Protein AF-A0A3N5QQ11-F1 (afdb_monomer_lite)

Sequence (101 aa):
MKNKIFINITLVFFILGTYLAFPQSDYEIVQDFKNRAGRIEQQIKDADSLTAIREVEVSIDKLKSDFISYKGLLDRSLYPDNFDLTLNKLRNNSALRQKDF

Foldseek 3Di:
DVVVVVVVVVVVVVVVVPPPDDDDDLVRLLVVLVVLLVVLVVQLVPDPDLVSLVVSVVSLVVSCVVCVVVQVSQQVVVPVDGDVRSSVVSVVSSVVSSVVD

Radius of gyration: 21.39 Å; chains: 1; bounding box: 65×41×38 Å

pLDDT: mean 89.13, std 14.66, range [53.69, 98.69]

Secondary structure (DSSP, 8-state):
-HHHHHHHHHHHHHHHTTTT--PPPHHHHHHHHHHHHHHHHHHHHH--SHHHHHHHHHHHHHHHHHHGGGHHHHHHHSTT--HHHHHHHHHHHHHHHHTT-

Structure (mmCIF, N/CA/C/O backbone):
data_AF-A0A3N5QQ11-F1
#
_entry.id   AF-A0A3N5QQ11-F1
#
loop_
_atom_site.group_PDB
_atom_site.id
_atom_site.type_symbol
_atom_site.label_atom_id
_atom_site.label_alt_id
_atom_site.label_comp_id
_atom_site.label_asym_id
_atom_site.label_entity_id
_atom_site.label_seq_id
_atom_site.pdbx_PDB_ins_code
_atom_site.Cartn_x
_atom_site.Cartn_y
_atom_site.Cartn_z
_atom_site.occupancy
_atom_site.B_iso_or_equiv
_atom_site.auth_seq_id
_atom_site.auth_comp_id
_atom_site.auth_asym_id
_atom_site.auth_atom_id
_atom_site.pdbx_PDB_model_num
ATOM 1 N N . MET A 1 1 ? 47.423 27.942 -19.790 1.00 53.69 1 MET A N 1
ATOM 2 C CA . MET A 1 1 ? 47.213 27.159 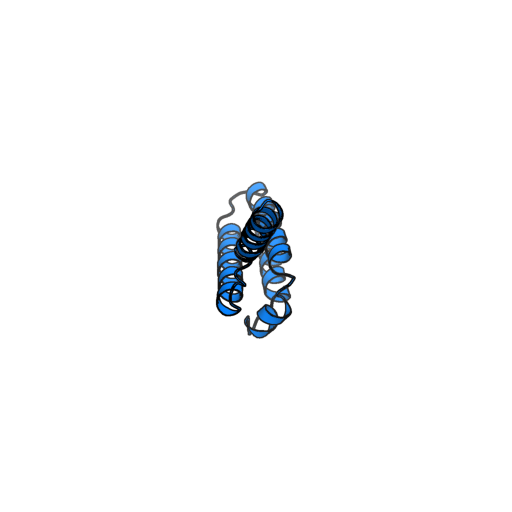-18.543 1.00 53.69 1 MET A CA 1
ATOM 3 C C . MET A 1 1 ? 45.813 27.342 -17.956 1.00 53.69 1 MET A C 1
ATOM 5 O O . MET A 1 1 ? 45.211 26.341 -17.599 1.00 53.69 1 MET A O 1
ATOM 9 N N . LYS A 1 2 ? 45.251 28.564 -17.937 1.00 54.56 2 LYS A N 1
ATOM 10 C CA . LYS A 1 2 ? 43.880 28.844 -17.458 1.00 54.56 2 LYS A CA 1
ATOM 11 C C . LYS A 1 2 ? 42.791 27.996 -18.149 1.00 54.56 2 LYS A C 1
ATOM 13 O O . LYS A 1 2 ? 41.956 27.416 -17.469 1.00 54.56 2 LYS A O 1
ATOM 18 N N . ASN A 1 3 ? 42.877 27.793 -19.466 1.00 57.50 3 ASN A N 1
ATOM 19 C CA . ASN A 1 3 ? 41.883 27.007 -20.222 1.00 57.50 3 ASN A CA 1
ATOM 20 C C . ASN A 1 3 ? 41.910 25.501 -19.886 1.00 57.50 3 ASN A C 1
ATOM 22 O O . ASN A 1 3 ? 40.880 24.841 -19.947 1.00 57.50 3 ASN A O 1
ATOM 26 N N . LYS A 1 4 ? 43.071 24.958 -19.477 1.00 59.31 4 LYS A N 1
ATOM 27 C CA . LYS A 1 4 ? 43.194 23.556 -19.032 1.00 59.31 4 LYS A CA 1
ATOM 28 C C . LYS A 1 4 ? 42.603 23.344 -17.632 1.00 59.31 4 LYS A C 1
ATOM 30 O O . LYS A 1 4 ? 42.138 22.250 -17.335 1.00 59.31 4 LYS A O 1
ATOM 35 N N . ILE A 1 5 ? 42.599 24.383 -16.792 1.00 62.78 5 ILE A N 1
ATOM 36 C CA . ILE A 1 5 ? 41.954 24.369 -15.469 1.00 62.78 5 ILE A CA 1
ATOM 37 C C . ILE A 1 5 ? 40.430 24.407 -15.632 1.00 62.78 5 ILE A C 1
ATOM 39 O O . ILE A 1 5 ? 39.745 23.594 -15.024 1.00 62.78 5 ILE A O 1
ATOM 43 N N . PHE A 1 6 ? 39.909 25.261 -16.521 1.00 62.19 6 PHE A N 1
ATOM 44 C CA . PHE A 1 6 ? 38.473 25.297 -16.828 1.00 62.19 6 PHE A CA 1
ATOM 45 C C . PHE A 1 6 ? 37.951 23.960 -17.373 1.00 62.19 6 PHE A C 1
ATOM 47 O O . PHE A 1 6 ? 36.937 23.474 -16.887 1.00 62.19 6 PHE A O 1
ATOM 54 N N . ILE A 1 7 ? 38.678 23.316 -18.295 1.00 67.88 7 ILE A N 1
ATOM 55 C CA . ILE A 1 7 ? 38.304 21.992 -18.828 1.00 67.88 7 ILE A CA 1
ATOM 56 C C . ILE A 1 7 ? 38.263 20.920 -17.727 1.00 67.88 7 ILE A C 1
ATOM 58 O O . ILE A 1 7 ? 37.330 20.121 -17.692 1.00 67.88 7 ILE A O 1
ATOM 62 N N . ASN A 1 8 ? 39.231 20.919 -16.804 1.00 65.69 8 ASN A N 1
ATOM 63 C CA . ASN A 1 8 ? 39.237 19.967 -15.690 1.00 65.69 8 ASN A CA 1
ATOM 64 C C . ASN A 1 8 ? 38.081 20.211 -14.709 1.00 65.69 8 ASN A C 1
ATOM 66 O O . ASN A 1 8 ? 37.474 19.255 -14.240 1.00 65.69 8 ASN A O 1
ATOM 70 N N . ILE A 1 9 ? 37.732 21.472 -14.438 1.00 71.50 9 ILE A N 1
ATOM 71 C CA . ILE A 1 9 ? 36.602 21.810 -13.560 1.00 71.50 9 ILE A CA 1
ATOM 72 C C . ILE A 1 9 ? 35.276 21.366 -14.192 1.00 71.50 9 ILE A C 1
ATOM 74 O O . ILE A 1 9 ? 34.466 20.728 -13.524 1.00 71.50 9 ILE A O 1
ATOM 78 N N . THR A 1 10 ? 35.065 21.625 -15.485 1.00 69.19 10 THR A N 1
ATOM 79 C CA . THR A 1 10 ? 33.847 21.197 -16.192 1.00 69.19 10 THR A CA 1
ATOM 80 C C . THR A 1 10 ? 33.697 19.673 -16.218 1.00 69.19 10 THR A C 1
ATOM 82 O O . THR A 1 10 ? 32.589 19.169 -16.045 1.00 69.19 10 THR A O 1
ATOM 85 N N . LEU A 1 11 ? 34.798 18.929 -16.366 1.00 69.31 11 LEU A N 1
ATOM 86 C CA . LEU A 1 11 ? 34.777 17.464 -16.359 1.00 69.31 11 LEU A CA 1
ATOM 87 C C . LEU A 1 11 ? 34.384 16.890 -14.985 1.00 69.31 11 LEU A C 1
ATOM 89 O O . LEU A 1 11 ? 33.607 15.941 -14.918 1.00 69.31 11 LEU A O 1
ATOM 93 N N . VAL A 1 12 ? 34.853 17.498 -13.889 1.00 71.25 12 VAL A N 1
ATOM 94 C CA . VAL A 1 12 ? 34.489 17.094 -12.518 1.00 71.25 12 VAL A CA 1
ATOM 95 C C . VAL A 1 12 ? 32.997 17.317 -12.242 1.00 71.25 12 VAL A C 1
ATOM 97 O O . VAL A 1 12 ? 32.343 16.440 -11.678 1.00 71.25 12 VAL A O 1
ATOM 100 N N . PHE A 1 13 ? 32.427 18.439 -12.695 1.00 68.19 13 PHE A N 1
ATOM 101 C CA . PHE A 1 13 ? 30.986 18.694 -12.560 1.00 68.19 13 PHE A CA 1
ATOM 102 C C . PHE A 1 13 ? 30.124 17.725 -13.383 1.00 68.19 13 PHE A C 1
ATOM 104 O O . PHE A 1 13 ? 29.042 17.351 -12.936 1.00 68.19 13 PHE A O 1
ATOM 111 N N . PHE A 1 14 ? 30.605 17.272 -14.546 1.00 65.88 14 PHE A N 1
ATOM 112 C CA . PHE A 1 14 ? 29.882 16.301 -15.372 1.00 65.88 14 PHE A CA 1
ATOM 113 C C . PHE A 1 14 ? 29.821 14.910 -14.721 1.00 65.88 14 PHE A C 1
ATOM 115 O O . PHE A 1 14 ? 28.789 14.246 -14.771 1.00 65.88 14 PHE A O 1
ATOM 122 N N . ILE A 1 15 ? 30.898 14.485 -14.051 1.00 64.94 15 ILE A N 1
ATOM 123 C CA . ILE A 1 15 ? 30.958 13.184 -13.365 1.00 64.94 15 ILE A CA 1
ATOM 124 C C . ILE A 1 15 ? 30.053 13.179 -12.121 1.00 64.94 15 ILE A C 1
ATOM 126 O O . ILE A 1 15 ? 29.313 12.219 -11.901 1.00 64.94 15 ILE A O 1
ATOM 130 N N . LEU A 1 16 ? 30.031 14.273 -11.351 1.00 63.22 16 LEU A N 1
ATOM 131 C CA . LEU A 1 16 ? 29.201 14.400 -10.144 1.00 63.22 16 LEU A CA 1
ATOM 132 C C . LEU A 1 16 ? 27.687 14.379 -10.429 1.00 63.22 16 LEU A C 1
ATOM 134 O O . LEU A 1 16 ? 26.916 13.961 -9.567 1.00 63.22 16 LEU A O 1
ATOM 138 N N . GLY A 1 17 ? 27.254 14.775 -11.630 1.00 61.97 17 GLY A N 1
ATOM 139 C CA . GLY A 1 17 ? 25.835 14.805 -12.006 1.00 61.97 17 GLY A CA 1
ATOM 140 C C . GLY A 1 17 ? 25.180 13.429 -12.190 1.00 61.97 17 GLY A C 1
ATOM 141 O O . GLY A 1 17 ? 23.956 13.343 -12.224 1.00 61.97 17 GLY A O 1
ATOM 142 N N . THR A 1 18 ? 25.964 12.350 -12.293 1.00 59.16 18 THR A N 1
ATOM 143 C CA . THR A 1 18 ? 25.444 11.005 -12.616 1.00 59.16 18 THR A CA 1
ATOM 144 C C . THR A 1 18 ? 25.101 10.143 -11.396 1.00 59.16 18 THR A C 1
ATOM 146 O O . THR A 1 18 ? 24.434 9.123 -11.539 1.00 59.16 18 THR A O 1
ATOM 149 N N . TYR A 1 19 ? 25.485 10.558 -10.183 1.00 56.47 19 TYR A N 1
ATOM 150 C CA . TYR A 1 19 ? 25.320 9.751 -8.963 1.00 56.47 19 TYR A CA 1
ATOM 151 C C . TYR A 1 19 ? 23.928 9.815 -8.315 1.00 56.47 19 TYR A C 1
ATOM 153 O O . TYR A 1 19 ? 23.697 9.142 -7.313 1.00 56.47 19 TYR A O 1
ATOM 161 N N . LEU A 1 20 ? 22.998 10.620 -8.839 1.00 57.19 20 LEU A N 1
ATOM 162 C CA . LEU A 1 20 ? 21.720 10.891 -8.164 1.00 57.19 20 LEU A CA 1
ATOM 163 C C . LEU A 1 20 ? 20.535 10.058 -8.665 1.00 57.19 20 LEU A C 1
ATOM 165 O O . LEU A 1 20 ? 19.435 10.199 -8.138 1.00 57.19 20 LEU A O 1
ATOM 169 N N . ALA A 1 21 ? 20.731 9.187 -9.653 1.00 56.97 21 ALA A N 1
ATOM 170 C CA . ALA A 1 21 ? 19.650 8.392 -10.221 1.00 56.97 21 ALA A CA 1
ATOM 171 C C . ALA A 1 21 ? 20.101 6.948 -10.440 1.00 56.97 21 ALA A C 1
ATOM 173 O O . ALA A 1 21 ? 20.363 6.530 -11.565 1.00 56.97 21 ALA A O 1
ATOM 174 N N . PHE A 1 22 ? 20.188 6.176 -9.357 1.00 62.44 22 PHE A N 1
ATOM 175 C CA . PHE A 1 22 ? 20.154 4.723 -9.489 1.00 62.44 22 PHE A CA 1
ATOM 176 C C . PHE A 1 22 ? 18.700 4.329 -9.767 1.00 62.44 22 PHE A C 1
ATOM 178 O O . PHE A 1 22 ? 17.851 4.543 -8.899 1.00 62.44 22 PHE A O 1
ATOM 185 N N . PRO A 1 23 ? 18.367 3.817 -10.964 1.00 66.38 23 PRO A N 1
ATOM 186 C CA . PRO A 1 23 ? 17.030 3.302 -11.205 1.00 66.38 23 PRO A CA 1
ATOM 187 C C . PRO A 1 23 ? 16.785 2.123 -10.258 1.00 66.38 23 PRO A C 1
ATOM 189 O O . PRO A 1 23 ? 17.567 1.173 -10.231 1.00 66.38 23 PRO A O 1
ATOM 192 N N . GLN A 1 24 ? 15.714 2.198 -9.469 1.00 77.75 24 GLN A N 1
ATOM 193 C CA . GLN A 1 24 ? 15.242 1.068 -8.672 1.00 77.75 24 GLN A CA 1
ATOM 194 C C . GLN A 1 24 ? 14.802 -0.057 -9.618 1.00 77.75 24 GLN A C 1
ATOM 196 O O . GLN A 1 24 ? 14.199 0.214 -10.660 1.00 77.75 24 GLN A O 1
ATOM 201 N N . SER A 1 25 ? 15.108 -1.310 -9.283 1.00 92.19 25 SER A N 1
ATOM 202 C CA . SER A 1 25 ? 14.701 -2.439 -10.124 1.00 92.19 25 SER A CA 1
ATOM 203 C C . SER A 1 25 ? 13.189 -2.673 -10.065 1.00 92.19 25 SER A C 1
ATOM 205 O O . SER A 1 25 ? 12.547 -2.426 -9.043 1.00 92.19 25 SER A O 1
ATOM 207 N N . ASP A 1 26 ? 12.622 -3.236 -11.136 1.00 94.69 26 ASP A N 1
ATOM 208 C CA . ASP A 1 26 ? 11.205 -3.621 -11.188 1.00 94.69 26 ASP A CA 1
ATOM 209 C C . ASP A 1 26 ? 10.805 -4.509 -9.999 1.00 94.69 26 ASP A C 1
ATOM 211 O O . ASP A 1 26 ? 9.746 -4.323 -9.399 1.00 94.69 26 ASP A O 1
ATOM 215 N N . TYR A 1 27 ? 11.672 -5.453 -9.619 1.00 94.75 27 TYR A N 1
ATOM 216 C CA . TYR A 1 27 ? 11.443 -6.312 -8.460 1.00 94.75 27 TYR A CA 1
ATOM 217 C C . TYR A 1 27 ? 11.336 -5.499 -7.167 1.00 94.75 27 TYR A C 1
ATOM 219 O O . TYR A 1 27 ? 10.382 -5.673 -6.410 1.00 94.75 27 TYR A O 1
ATOM 227 N N . GLU A 1 28 ? 12.282 -4.595 -6.917 1.00 95.81 28 GLU A N 1
ATOM 228 C CA . GLU A 1 28 ? 12.283 -3.756 -5.717 1.00 95.81 28 GLU A CA 1
ATOM 229 C C . GLU A 1 28 ? 11.074 -2.817 -5.673 1.00 95.81 28 GLU A C 1
ATOM 231 O O . GLU A 1 28 ? 10.486 -2.659 -4.607 1.00 95.81 28 GLU A O 1
ATOM 236 N N . ILE A 1 29 ? 10.657 -2.254 -6.813 1.00 96.75 29 ILE A N 1
ATOM 237 C CA . ILE A 1 29 ? 9.446 -1.424 -6.915 1.00 96.75 29 ILE A CA 1
ATOM 238 C C . ILE A 1 29 ? 8.213 -2.239 -6.506 1.00 96.75 29 ILE A C 1
ATOM 240 O O . ILE A 1 29 ? 7.407 -1.796 -5.686 1.00 96.75 29 ILE A O 1
ATOM 244 N N . VAL A 1 30 ? 8.072 -3.455 -7.044 1.00 97.38 30 VAL A N 1
ATOM 245 C CA . VAL A 1 30 ? 6.944 -4.341 -6.723 1.00 97.38 30 VAL A CA 1
ATOM 246 C C . VAL A 1 30 ? 6.951 -4.727 -5.243 1.00 97.38 30 VAL A C 1
ATOM 248 O O . VAL A 1 30 ? 5.897 -4.716 -4.604 1.00 97.38 30 VAL A O 1
ATOM 251 N N . GLN A 1 31 ? 8.115 -5.067 -4.684 1.00 97.50 31 GLN A N 1
ATOM 252 C CA . GLN A 1 31 ? 8.222 -5.432 -3.271 1.00 97.50 31 GLN A CA 1
ATOM 253 C C . GLN A 1 31 ? 7.936 -4.247 -2.350 1.00 97.50 31 GLN A C 1
ATOM 255 O O . GLN A 1 31 ? 7.209 -4.415 -1.372 1.00 97.50 31 GLN A O 1
ATOM 260 N N . ASP A 1 32 ? 8.446 -3.051 -2.651 1.00 97.81 32 ASP A N 1
ATOM 261 C CA . ASP A 1 32 ? 8.171 -1.874 -1.825 1.00 97.81 32 ASP A CA 1
ATOM 262 C C . ASP A 1 32 ? 6.677 -1.532 -1.828 1.00 97.81 32 ASP A C 1
ATOM 264 O O . ASP A 1 32 ? 6.087 -1.334 -0.764 1.00 97.81 32 ASP A O 1
ATOM 268 N N . PHE A 1 33 ? 6.024 -1.586 -2.995 1.00 98.44 33 PHE A N 1
ATOM 269 C CA . PHE A 1 33 ? 4.577 -1.401 -3.081 1.00 98.44 33 PHE A CA 1
ATOM 270 C C . PHE A 1 33 ? 3.820 -2.411 -2.206 1.00 98.44 33 PHE A C 1
ATOM 272 O O . PHE A 1 33 ? 2.999 -2.011 -1.378 1.00 98.44 33 PHE A O 1
ATOM 279 N N . LYS A 1 34 ? 4.120 -3.713 -2.341 1.00 98.19 34 LYS A N 1
ATOM 280 C CA . LYS A 1 34 ? 3.472 -4.781 -1.555 1.00 98.19 34 LYS A CA 1
ATOM 281 C C . LYS A 1 34 ? 3.674 -4.582 -0.056 1.00 98.19 34 LYS A C 1
ATOM 283 O O . LYS A 1 34 ? 2.717 -4.653 0.712 1.00 98.19 34 LYS A O 1
ATOM 288 N N . ASN A 1 35 ? 4.902 -4.286 0.356 1.00 98.38 35 ASN A N 1
ATOM 289 C CA . ASN A 1 35 ? 5.243 -4.093 1.759 1.00 98.38 35 ASN A CA 1
ATOM 290 C C . ASN A 1 35 ? 4.529 -2.875 2.351 1.00 98.38 35 ASN A C 1
ATOM 292 O O . ASN A 1 35 ? 4.011 -2.938 3.465 1.00 98.38 35 ASN A O 1
ATOM 296 N N . ARG A 1 36 ? 4.475 -1.761 1.615 1.00 98.62 36 ARG A N 1
ATOM 297 C CA . ARG A 1 36 ? 3.775 -0.549 2.055 1.00 98.62 36 ARG A CA 1
ATOM 298 C C . ARG A 1 36 ? 2.263 -0.751 2.112 1.00 98.62 36 ARG A C 1
ATOM 300 O O . ARG A 1 36 ? 1.657 -0.344 3.098 1.00 98.62 36 ARG A O 1
ATOM 307 N N . ALA A 1 37 ? 1.672 -1.415 1.119 1.00 98.56 37 ALA A N 1
ATOM 308 C CA . ALA A 1 37 ? 0.254 -1.768 1.128 1.00 98.56 37 ALA A CA 1
ATOM 309 C C . ALA A 1 37 ? -0.099 -2.668 2.326 1.00 98.56 37 ALA A C 1
ATOM 311 O O . ALA A 1 37 ? -1.056 -2.382 3.040 1.00 98.56 37 ALA A O 1
ATOM 312 N N . GLY A 1 38 ? 0.716 -3.692 2.605 1.00 98.31 38 GLY A N 1
ATOM 313 C CA . GLY A 1 38 ? 0.523 -4.577 3.758 1.00 98.31 38 GLY A CA 1
ATOM 314 C C . GLY A 1 38 ? 0.650 -3.856 5.104 1.00 98.31 38 GLY A C 1
ATOM 315 O O . GLY A 1 38 ? -0.138 -4.106 6.013 1.00 98.31 38 GLY A O 1
ATOM 316 N N . ARG A 1 39 ? 1.585 -2.902 5.233 1.00 98.56 39 ARG A N 1
ATOM 317 C CA . ARG A 1 39 ? 1.676 -2.049 6.433 1.00 98.56 39 ARG A CA 1
ATOM 318 C C . ARG A 1 39 ? 0.422 -1.203 6.630 1.00 98.56 39 ARG A C 1
ATOM 320 O O . ARG A 1 39 ? -0.070 -1.134 7.748 1.00 98.56 39 ARG A O 1
ATOM 327 N N . ILE A 1 40 ? -0.106 -0.605 5.565 1.00 98.69 40 ILE A N 1
ATOM 328 C CA . ILE A 1 40 ? -1.351 0.173 5.628 1.00 98.69 40 ILE A CA 1
ATOM 329 C C . ILE A 1 40 ? -2.527 -0.721 6.029 1.00 98.69 40 ILE A C 1
ATOM 331 O O . ILE A 1 40 ? -3.339 -0.328 6.859 1.00 98.69 40 ILE A O 1
ATOM 335 N N . GLU A 1 41 ? -2.605 -1.945 5.502 1.00 98.44 41 GLU A N 1
ATOM 336 C CA . GLU A 1 41 ? -3.634 -2.903 5.915 1.00 98.44 41 GLU A CA 1
ATOM 337 C C . GLU A 1 41 ? -3.560 -3.212 7.417 1.00 98.44 41 GLU A C 1
ATOM 339 O O . GLU A 1 41 ? -4.590 -3.278 8.089 1.00 98.44 41 GLU A O 1
ATOM 344 N N . GLN A 1 42 ? -2.351 -3.357 7.959 1.00 98.38 42 GLN A N 1
ATOM 345 C CA . GLN A 1 42 ? -2.158 -3.552 9.391 1.00 98.38 42 GLN A CA 1
ATOM 346 C C . GLN A 1 42 ? -2.559 -2.304 10.192 1.00 98.38 42 GLN A C 1
ATOM 348 O O . GLN A 1 42 ? -3.275 -2.423 11.181 1.00 98.38 42 GLN A O 1
ATOM 353 N N . GLN A 1 43 ? -2.203 -1.106 9.721 1.00 98.06 43 GLN A N 1
ATOM 354 C CA . GLN A 1 43 ? -2.623 0.152 10.347 1.00 98.06 43 GLN A CA 1
ATOM 355 C C . GLN A 1 43 ? -4.151 0.306 10.378 1.00 98.06 43 GLN A C 1
ATOM 357 O O . GLN A 1 43 ? -4.681 0.785 11.374 1.00 98.06 43 GLN A O 1
ATOM 362 N N . ILE A 1 44 ? -4.873 -0.142 9.342 1.00 98.25 44 ILE A N 1
ATOM 363 C CA . ILE A 1 44 ? -6.348 -0.177 9.353 1.00 98.25 44 ILE A CA 1
ATOM 364 C C . ILE A 1 44 ? -6.855 -1.074 10.487 1.00 98.25 44 ILE A C 1
ATOM 366 O O . ILE A 1 44 ? -7.753 -0.681 11.225 1.00 98.25 44 ILE A O 1
ATOM 370 N N . LYS A 1 45 ? -6.293 -2.280 10.627 1.00 97.31 45 LYS A N 1
ATOM 371 C CA . LYS A 1 45 ? -6.721 -3.257 11.644 1.00 97.31 45 LYS A CA 1
ATOM 372 C C . LYS A 1 45 ? -6.457 -2.762 13.065 1.00 97.31 45 LYS A C 1
ATOM 374 O O . LYS A 1 45 ? -7.294 -2.974 13.944 1.00 97.31 45 LYS A O 1
ATOM 379 N N . ASP A 1 46 ? -5.327 -2.091 13.259 1.00 97.12 46 ASP A N 1
ATOM 380 C CA . ASP A 1 46 ? -4.854 -1.649 14.571 1.00 97.12 46 ASP A CA 1
ATOM 381 C C . ASP A 1 46 ? -5.379 -0.263 14.967 1.00 97.12 46 ASP A C 1
ATOM 383 O O . ASP A 1 46 ? -5.282 0.112 16.133 1.00 97.12 46 ASP A O 1
ATOM 387 N N . ALA A 1 47 ? -5.954 0.500 14.031 1.00 97.31 47 ALA A N 1
ATOM 388 C CA . ALA A 1 47 ? -6.503 1.820 14.312 1.00 97.31 47 ALA A CA 1
ATOM 389 C C . ALA A 1 47 ? -7.583 1.752 15.401 1.00 97.31 47 ALA A C 1
ATOM 391 O O . ALA A 1 47 ? -8.540 0.979 15.297 1.00 97.31 47 ALA A O 1
ATOM 392 N N . ASP A 1 48 ? -7.438 2.600 16.415 1.00 96.50 48 ASP A N 1
ATOM 393 C CA . ASP A 1 48 ? -8.247 2.655 17.639 1.00 96.50 48 ASP A CA 1
ATOM 394 C C . ASP A 1 48 ? -9.092 3.937 17.746 1.00 96.50 48 ASP A C 1
ATOM 396 O O . ASP A 1 48 ? -9.752 4.185 18.755 1.00 96.50 48 ASP A O 1
ATOM 400 N N . SER A 1 49 ? -9.059 4.771 16.706 1.00 97.25 49 SER A N 1
ATOM 401 C CA . SER A 1 49 ? -9.732 6.061 16.680 1.00 97.25 49 SER A CA 1
ATOM 402 C C . SER A 1 49 ? -10.004 6.547 15.255 1.00 97.25 49 SER A C 1
ATOM 404 O O . SER A 1 49 ? -9.301 6.204 14.299 1.00 97.25 49 SER A O 1
ATOM 406 N N . LEU A 1 50 ? -10.982 7.452 15.114 1.00 96.38 50 LEU A N 1
ATOM 407 C CA . LEU A 1 50 ? -11.242 8.154 13.849 1.00 96.38 50 LEU A CA 1
ATOM 408 C C . LEU A 1 50 ? -10.029 8.946 13.352 1.00 96.38 50 LEU A C 1
ATOM 410 O O . LEU A 1 50 ? -9.862 9.126 12.149 1.00 96.38 50 LEU A O 1
ATOM 414 N N . THR A 1 51 ? -9.197 9.457 14.260 1.00 96.81 51 THR A N 1
ATOM 415 C CA . THR A 1 51 ? -7.978 10.183 13.889 1.00 96.81 51 THR A CA 1
ATOM 416 C C . THR A 1 51 ? -6.963 9.241 13.252 1.00 96.81 51 THR A C 1
ATOM 418 O O . THR A 1 51 ? -6.495 9.545 12.157 1.00 96.81 51 THR A O 1
ATOM 421 N N . ALA A 1 52 ? -6.714 8.071 13.853 1.00 97.00 52 ALA A N 1
ATOM 422 C CA . ALA A 1 52 ? -5.834 7.058 13.272 1.00 97.00 52 ALA A CA 1
ATOM 423 C C . ALA A 1 52 ? -6.311 6.623 11.873 1.00 97.00 52 ALA A C 1
ATOM 425 O O . ALA A 1 52 ? -5.512 6.536 10.944 1.00 97.00 52 ALA A O 1
ATOM 426 N N . ILE A 1 53 ? -7.624 6.451 11.673 1.00 97.38 53 ILE A N 1
ATOM 427 C CA . ILE A 1 53 ? -8.179 6.131 10.346 1.00 97.38 53 ILE A CA 1
ATOM 428 C C . ILE A 1 53 ? -7.960 7.251 9.321 1.00 97.38 53 ILE A C 1
ATOM 430 O O . ILE A 1 53 ? -7.631 6.974 8.169 1.00 97.38 53 ILE A O 1
ATOM 434 N N . ARG A 1 54 ? -8.057 8.525 9.714 1.00 96.44 54 ARG A N 1
ATOM 435 C CA . ARG A 1 54 ? -7.734 9.635 8.799 1.00 96.44 54 ARG A CA 1
ATOM 436 C C . ARG A 1 54 ? -6.259 9.633 8.384 1.00 96.44 54 ARG A C 1
ATOM 438 O O . ARG A 1 54 ? -5.957 9.964 7.241 1.00 96.44 54 ARG A O 1
ATOM 445 N N . GLU A 1 55 ? -5.346 9.242 9.269 1.00 97.44 55 GLU A N 1
ATOM 446 C CA . GLU A 1 55 ? -3.917 9.112 8.941 1.00 97.44 55 GLU A CA 1
ATOM 447 C C . GLU A 1 55 ? -3.637 7.941 7.984 1.00 97.44 55 GLU A C 1
ATOM 449 O O . GLU A 1 55 ? -2.773 8.037 7.103 1.00 97.44 55 GLU A O 1
ATOM 454 N N . VAL A 1 56 ? -4.405 6.853 8.099 1.00 97.94 56 VAL A N 1
ATOM 455 C CA . VAL A 1 56 ? -4.380 5.751 7.129 1.00 97.94 56 VAL A CA 1
ATOM 456 C C . VAL A 1 56 ? -4.789 6.244 5.739 1.00 97.94 56 VAL A C 1
ATOM 458 O O . VAL A 1 56 ? -4.086 5.942 4.776 1.00 97.94 56 VAL A O 1
ATOM 461 N N . GLU A 1 57 ? -5.865 7.025 5.607 1.00 97.94 57 GLU A N 1
ATOM 462 C CA . GLU A 1 57 ? -6.298 7.561 4.302 1.00 97.94 57 GLU A CA 1
ATOM 463 C C . GLU A 1 57 ? -5.198 8.395 3.629 1.00 97.94 57 GLU A C 1
ATOM 465 O O . GLU A 1 57 ? -4.886 8.197 2.453 1.00 97.94 57 GLU A O 1
ATOM 470 N N . VAL A 1 58 ? -4.511 9.247 4.398 1.00 98.25 58 VAL A N 1
ATOM 471 C CA . VAL A 1 58 ? -3.344 10.001 3.908 1.00 98.25 58 VAL A CA 1
ATOM 472 C C . VAL A 1 58 ? -2.233 9.057 3.432 1.00 98.25 58 VAL A C 1
ATOM 474 O O . VAL A 1 58 ? -1.585 9.307 2.411 1.00 98.25 58 VAL A O 1
ATOM 477 N N . SER A 1 59 ? -2.018 7.946 4.138 1.00 98.38 59 SER A N 1
ATOM 478 C CA . SER A 1 59 ? -1.029 6.930 3.763 1.00 98.38 59 SER A CA 1
ATOM 479 C C . SER A 1 59 ? -1.412 6.187 2.478 1.00 98.38 59 SER A C 1
ATOM 481 O O . SER A 1 59 ? -0.535 5.910 1.654 1.00 98.38 59 SER A O 1
ATOM 483 N N . ILE A 1 60 ? -2.704 5.915 2.262 1.00 98.62 60 ILE A N 1
ATOM 484 C CA . ILE A 1 60 ? -3.228 5.325 1.019 1.00 98.62 60 ILE A CA 1
ATOM 485 C C . ILE A 1 60 ? -3.021 6.281 -0.161 1.00 98.62 60 ILE A C 1
ATOM 487 O O . ILE A 1 60 ? -2.563 5.862 -1.229 1.00 98.62 60 ILE A O 1
ATOM 491 N N . ASP A 1 61 ? -3.308 7.569 0.017 1.00 98.56 61 ASP A N 1
ATOM 492 C CA . ASP A 1 61 ? -3.111 8.570 -1.033 1.00 98.56 61 ASP A CA 1
ATOM 493 C C . ASP A 1 61 ? -1.631 8.776 -1.361 1.00 98.56 61 ASP A C 1
ATOM 495 O O . ASP A 1 61 ? -1.259 8.853 -2.537 1.00 98.56 61 ASP A O 1
ATOM 499 N N . LYS A 1 62 ? -0.762 8.754 -0.346 1.00 98.38 62 LYS A N 1
ATOM 500 C CA . LYS A 1 62 ? 0.688 8.762 -0.551 1.00 98.38 62 LYS A CA 1
ATOM 501 C C . LYS A 1 62 ? 1.162 7.518 -1.304 1.00 98.38 62 LYS A C 1
ATOM 503 O O . LYS A 1 62 ? 1.938 7.645 -2.246 1.00 98.38 62 LYS A O 1
ATOM 508 N N . LEU A 1 63 ? 0.677 6.326 -0.942 1.00 98.56 63 LEU A N 1
ATOM 509 C CA . LEU A 1 63 ? 0.988 5.090 -1.670 1.00 98.56 63 LEU A CA 1
ATOM 510 C C . LEU A 1 63 ? 0.583 5.203 -3.146 1.00 98.56 63 LEU A C 1
ATOM 512 O O . LEU A 1 63 ? 1.357 4.832 -4.024 1.00 98.56 63 LEU A O 1
ATOM 516 N N . LYS A 1 64 ? -0.601 5.753 -3.435 1.00 98.56 64 LYS A N 1
ATOM 517 C CA . LYS A 1 64 ? -1.035 5.991 -4.816 1.00 98.56 64 LYS A CA 1
ATOM 518 C C . LYS A 1 64 ? -0.087 6.946 -5.542 1.00 98.56 64 LYS A C 1
ATOM 520 O O . LYS A 1 64 ? 0.331 6.641 -6.655 1.00 98.56 64 LYS A O 1
ATOM 525 N N . SER A 1 65 ? 0.235 8.084 -4.931 1.00 98.31 65 SER A N 1
ATOM 526 C CA . SER A 1 65 ? 1.091 9.110 -5.534 1.00 98.31 65 SER A CA 1
ATOM 527 C C . SER A 1 65 ? 2.490 8.586 -5.855 1.00 98.31 65 SER A C 1
ATOM 529 O O . SER A 1 65 ? 2.998 8.838 -6.944 1.00 98.31 65 SER A O 1
ATOM 531 N N . ASP A 1 66 ? 3.095 7.834 -4.937 1.00 97.38 66 ASP A N 1
ATOM 532 C CA . ASP A 1 66 ? 4.474 7.359 -5.082 1.00 97.38 66 ASP A CA 1
ATOM 533 C C . ASP A 1 66 ? 4.621 6.296 -6.185 1.00 97.38 66 ASP A C 1
ATOM 535 O O . ASP A 1 66 ? 5.700 6.142 -6.753 1.00 97.38 66 ASP A O 1
ATOM 539 N N . PHE A 1 67 ? 3.543 5.571 -6.508 1.00 97.88 67 PHE A N 1
ATOM 540 C CA . PHE A 1 67 ? 3.599 4.406 -7.396 1.00 97.88 67 PHE A CA 1
ATOM 541 C C . PHE A 1 67 ? 2.783 4.516 -8.684 1.00 97.88 67 PHE A C 1
ATOM 543 O O . PHE A 1 67 ? 2.836 3.607 -9.515 1.00 97.88 67 PHE A O 1
ATOM 550 N N . ILE A 1 68 ? 2.055 5.615 -8.899 1.00 97.88 68 ILE A N 1
ATOM 551 C CA . ILE A 1 68 ? 1.216 5.779 -10.096 1.00 97.88 68 ILE A CA 1
ATOM 552 C C . ILE A 1 68 ? 2.024 5.694 -11.400 1.00 97.88 68 ILE A C 1
ATOM 554 O O . ILE A 1 68 ? 1.550 5.127 -12.383 1.00 97.88 68 ILE A O 1
ATOM 558 N N . SER A 1 69 ? 3.266 6.185 -11.402 1.00 97.12 69 SER A N 1
ATOM 559 C CA . SER A 1 69 ? 4.190 6.085 -12.541 1.00 97.12 69 SER A CA 1
ATOM 560 C C . SER A 1 69 ? 4.557 4.637 -12.888 1.00 97.12 69 SER A C 1
ATOM 562 O O . SER A 1 69 ? 4.877 4.346 -14.039 1.00 97.12 69 SER A O 1
ATOM 564 N N . TYR A 1 70 ? 4.451 3.716 -11.926 1.00 96.94 70 TYR A N 1
ATOM 565 C CA . TYR A 1 70 ? 4.750 2.291 -12.076 1.00 96.94 70 TYR A CA 1
ATOM 566 C C . TYR A 1 70 ? 3.497 1.425 -12.265 1.00 96.94 70 TYR A C 1
ATOM 568 O O . TYR A 1 70 ? 3.601 0.197 -12.271 1.00 96.94 70 TYR A O 1
ATOM 576 N N . LYS A 1 71 ? 2.313 2.026 -12.463 1.00 97.12 71 LYS A N 1
ATOM 577 C CA . LYS A 1 71 ? 1.032 1.307 -12.584 1.00 97.12 71 LYS A CA 1
ATOM 578 C C . LYS A 1 71 ? 1.097 0.124 -13.549 1.00 97.12 71 LYS A C 1
ATOM 580 O O . L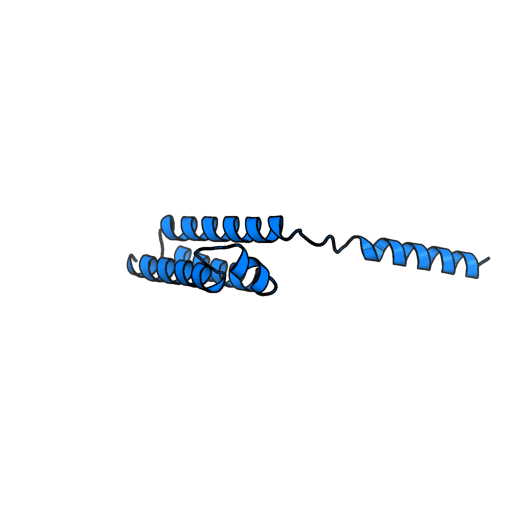YS A 1 71 ? 0.688 -0.973 -13.196 1.00 97.12 71 LYS A O 1
ATOM 585 N N . GLY A 1 72 ? 1.660 0.315 -14.744 1.00 96.88 72 GLY A N 1
ATOM 586 C CA . GLY A 1 72 ? 1.745 -0.754 -15.742 1.00 96.88 72 GLY A CA 1
ATOM 587 C C . GLY A 1 72 ? 2.579 -1.957 -15.282 1.00 96.88 72 GLY A C 1
ATOM 588 O O . GLY A 1 72 ? 2.224 -3.095 -15.583 1.00 96.88 72 GLY A O 1
ATOM 589 N N . LEU A 1 73 ? 3.670 -1.725 -14.546 1.00 97.06 73 LEU A N 1
ATOM 590 C CA . LEU A 1 73 ? 4.468 -2.791 -13.932 1.00 97.06 73 LEU A CA 1
ATOM 591 C C . LEU A 1 73 ? 3.669 -3.501 -12.834 1.00 97.06 73 LEU A C 1
ATOM 593 O O . LEU A 1 73 ? 3.610 -4.732 -12.808 1.00 97.06 73 LEU A O 1
ATOM 597 N N . LEU A 1 74 ? 3.039 -2.728 -11.952 1.00 97.94 74 LEU A N 1
ATOM 598 C CA . LEU A 1 74 ? 2.285 -3.242 -10.811 1.00 97.94 74 LEU A CA 1
ATOM 599 C C . LEU A 1 74 ? 1.059 -4.049 -11.258 1.00 97.94 74 LEU A C 1
ATOM 601 O O . LEU A 1 74 ? 0.854 -5.153 -10.766 1.00 97.94 74 LEU A O 1
ATOM 605 N N . ASP A 1 75 ? 0.318 -3.585 -12.262 1.00 97.75 75 ASP A N 1
ATOM 606 C CA . ASP A 1 75 ? -0.838 -4.298 -12.817 1.00 97.75 75 ASP A CA 1
ATOM 607 C C . ASP A 1 75 ? -0.468 -5.694 -13.345 1.00 97.75 75 ASP A C 1
ATOM 609 O O . ASP A 1 75 ? -1.254 -6.629 -13.218 1.00 97.75 75 ASP A O 1
ATOM 613 N N . ARG A 1 76 ? 0.745 -5.867 -13.891 1.00 96.62 76 ARG A N 1
ATOM 614 C CA . ARG A 1 76 ? 1.247 -7.179 -14.340 1.00 96.62 76 ARG A CA 1
ATOM 615 C C . ARG A 1 76 ? 1.793 -8.046 -13.205 1.00 96.62 76 ARG A C 1
ATOM 617 O O . ARG A 1 76 ? 1.841 -9.263 -13.344 1.00 96.62 76 ARG A O 1
ATOM 624 N N . SER A 1 77 ? 2.234 -7.433 -12.109 1.00 96.56 77 SER A N 1
ATOM 625 C CA . SER A 1 77 ? 3.006 -8.106 -11.052 1.00 96.56 77 SER A CA 1
ATOM 626 C C . SER A 1 77 ? 2.182 -8.471 -9.812 1.00 96.56 77 SER A C 1
ATOM 628 O O . SER A 1 77 ? 2.653 -9.224 -8.955 1.00 96.56 77 SER A O 1
ATOM 630 N N . LEU A 1 78 ? 0.975 -7.914 -9.678 1.00 94.50 78 LEU A N 1
ATOM 631 C CA . LEU A 1 78 ? 0.123 -8.051 -8.492 1.00 94.50 78 LEU A CA 1
ATOM 632 C C . LEU A 1 78 ? -0.967 -9.129 -8.612 1.00 94.50 78 LEU A C 1
ATOM 634 O O . LEU A 1 78 ? -1.777 -9.246 -7.697 1.00 94.50 78 LEU A O 1
ATOM 638 N N . TYR A 1 79 ? -0.970 -9.936 -9.680 1.00 89.31 79 TYR A N 1
ATOM 639 C CA . TYR A 1 79 ? -2.012 -10.938 -9.936 1.00 89.31 79 TYR A CA 1
ATOM 640 C C . TYR A 1 79 ? -2.316 -11.823 -8.702 1.00 89.31 79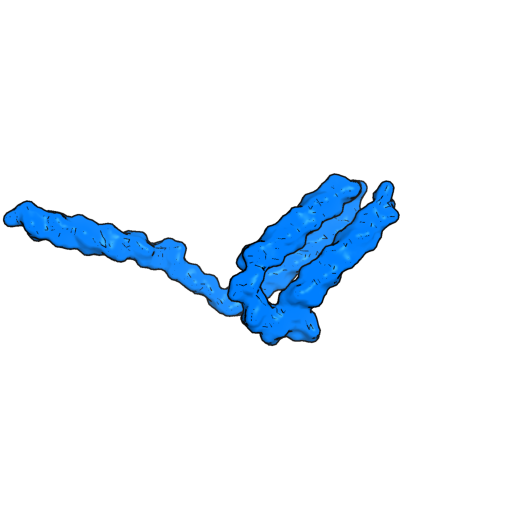 TYR A C 1
ATOM 642 O O . TYR A 1 79 ? -1.377 -12.292 -8.049 1.00 89.31 79 TYR A O 1
ATOM 650 N N . PRO A 1 80 ? -3.599 -12.100 -8.385 1.00 93.44 80 PRO A N 1
ATOM 651 C CA . PRO A 1 80 ? -4.808 -11.758 -9.153 1.00 93.44 80 PRO A CA 1
ATOM 652 C C . PRO A 1 80 ? -5.264 -10.300 -9.025 1.00 93.44 80 PRO A C 1
ATOM 654 O O . PRO A 1 80 ? -6.176 -9.883 -9.735 1.00 93.44 80 PRO A O 1
ATOM 657 N N . ASP A 1 81 ? -4.634 -9.526 -8.146 1.00 95.25 81 ASP A N 1
ATOM 658 C CA . ASP A 1 81 ? -4.922 -8.109 -7.980 1.00 95.25 81 ASP A CA 1
ATOM 659 C C . ASP A 1 81 ? -4.162 -7.254 -9.007 1.00 95.25 81 ASP A C 1
ATOM 661 O O . ASP A 1 81 ? -3.370 -7.728 -9.822 1.00 95.25 81 ASP A O 1
ATOM 665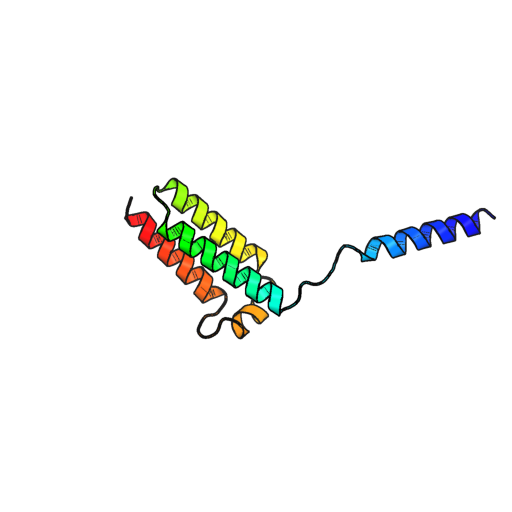 N N . ASN A 1 82 ? -4.422 -5.951 -8.968 1.00 97.50 82 ASN A N 1
ATOM 666 C CA . ASN A 1 82 ? -3.708 -4.936 -9.731 1.00 97.50 82 ASN A CA 1
ATOM 667 C C . ASN A 1 82 ? -3.538 -3.673 -8.867 1.00 97.50 82 ASN A C 1
ATOM 669 O O . ASN A 1 82 ? -3.931 -3.662 -7.691 1.00 97.50 82 ASN A O 1
ATOM 673 N N . PHE A 1 83 ? -2.939 -2.618 -9.421 1.00 98.19 83 PHE A N 1
ATOM 674 C CA . PHE A 1 83 ? -2.661 -1.389 -8.679 1.00 98.19 83 PHE A CA 1
ATOM 675 C C . PHE A 1 83 ? -3.940 -0.761 -8.109 1.00 98.19 83 PHE A C 1
ATOM 677 O O . PHE A 1 83 ? -4.028 -0.480 -6.911 1.00 98.19 83 PHE A O 1
ATOM 684 N N . ASP A 1 84 ? -4.958 -0.597 -8.954 1.00 98.06 84 ASP A N 1
ATOM 685 C CA . ASP A 1 84 ? -6.208 0.059 -8.573 1.00 98.06 84 ASP A CA 1
ATOM 686 C C . ASP A 1 84 ? -7.022 -0.800 -7.600 1.00 98.06 84 ASP A C 1
ATOM 688 O O . ASP A 1 84 ? -7.550 -0.289 -6.614 1.00 98.06 84 ASP A O 1
ATOM 692 N N . LEU A 1 85 ? -7.093 -2.115 -7.832 1.00 98.25 85 LEU A N 1
ATOM 693 C CA . LEU A 1 85 ? -7.788 -3.060 -6.958 1.00 98.25 85 LEU A CA 1
ATOM 694 C C . LEU A 1 85 ? -7.171 -3.080 -5.562 1.00 98.25 85 LEU A C 1
ATOM 696 O O . LEU A 1 85 ? -7.912 -3.042 -4.583 1.00 98.25 85 LEU A O 1
ATOM 700 N N . THR A 1 86 ? -5.840 -3.078 -5.458 1.00 98.31 86 THR A N 1
ATOM 701 C CA . THR A 1 86 ? -5.152 -3.010 -4.161 1.00 98.31 86 THR A CA 1
ATOM 702 C C . THR A 1 86 ? -5.533 -1.734 -3.409 1.00 98.31 86 THR A C 1
ATOM 704 O O . THR A 1 86 ? -5.962 -1.796 -2.258 1.00 98.31 86 THR A O 1
ATOM 707 N N . LEU A 1 87 ? -5.452 -0.570 -4.065 1.00 98.62 87 LEU A N 1
ATOM 708 C CA . LEU A 1 87 ? -5.810 0.710 -3.443 1.00 98.62 87 LEU A CA 1
ATOM 709 C C . LEU A 1 87 ? -7.291 0.773 -3.047 1.00 98.62 87 LEU A C 1
ATOM 711 O O . LEU A 1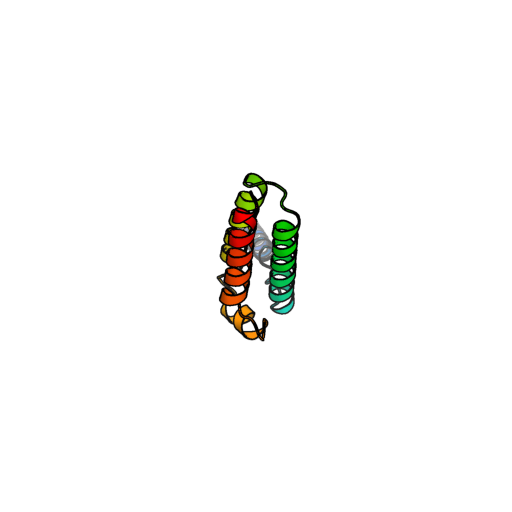 87 ? -7.624 1.282 -1.979 1.00 98.62 87 LEU A O 1
ATOM 715 N N . ASN A 1 88 ? -8.181 0.243 -3.885 1.00 98.44 88 ASN A N 1
ATOM 716 C CA . ASN A 1 88 ? -9.613 0.212 -3.606 1.00 98.44 88 ASN A CA 1
ATOM 717 C C . ASN A 1 88 ? -9.938 -0.699 -2.420 1.00 98.44 88 ASN A C 1
ATOM 719 O O . ASN A 1 88 ? -10.764 -0.329 -1.590 1.00 98.44 88 ASN A O 1
ATOM 723 N N . LYS A 1 89 ? -9.270 -1.852 -2.290 1.00 98.31 89 LYS A N 1
ATOM 724 C CA . LYS A 1 89 ? -9.408 -2.717 -1.109 1.00 98.31 89 LYS A CA 1
ATOM 725 C C . LYS A 1 89 ? -8.992 -1.985 0.166 1.00 98.31 89 LYS A C 1
ATOM 727 O O . LYS A 1 89 ? -9.741 -2.020 1.136 1.00 98.31 89 LYS A O 1
ATOM 732 N N . LEU A 1 90 ? -7.859 -1.277 0.153 1.00 98.56 90 LEU A N 1
ATOM 733 C CA . LEU A 1 90 ? -7.411 -0.490 1.309 1.00 98.56 90 LEU A CA 1
ATOM 734 C C . LEU A 1 90 ? -8.423 0.603 1.684 1.00 98.56 90 LEU A C 1
ATOM 736 O O . LEU A 1 90 ? -8.820 0.677 2.844 1.00 98.56 90 LEU A O 1
ATOM 740 N N . ARG A 1 91 ? -8.907 1.389 0.709 1.00 98.50 91 ARG A N 1
ATOM 741 C CA . ARG A 1 91 ? -9.931 2.425 0.951 1.00 98.50 91 ARG A CA 1
ATOM 742 C C . ARG A 1 91 ? -11.236 1.840 1.482 1.00 98.50 91 ARG A C 1
ATOM 744 O O . ARG A 1 91 ? -11.809 2.371 2.425 1.00 98.50 91 ARG A O 1
ATOM 751 N N . ASN A 1 92 ? -11.698 0.727 0.915 1.00 98.31 92 ASN A N 1
ATOM 752 C CA . ASN A 1 92 ? -12.915 0.064 1.379 1.00 98.31 92 ASN A CA 1
ATOM 753 C C . ASN A 1 92 ? -12.759 -0.443 2.815 1.00 98.31 92 ASN A C 1
ATOM 755 O O . ASN A 1 92 ? -13.650 -0.234 3.632 1.00 98.31 92 ASN A O 1
ATOM 759 N N . ASN A 1 93 ? -11.628 -1.072 3.138 1.00 97.94 93 ASN A N 1
ATOM 760 C CA . ASN A 1 93 ? -11.357 -1.574 4.484 1.00 97.94 93 ASN A CA 1
ATOM 761 C C . ASN A 1 93 ? -11.271 -0.434 5.505 1.00 97.94 93 ASN A C 1
ATOM 763 O O . ASN A 1 93 ? -11.839 -0.539 6.588 1.00 97.94 93 ASN A O 1
ATOM 767 N N . SER A 1 94 ? -10.611 0.667 5.146 1.00 97.56 94 SER A N 1
ATOM 768 C CA . SER A 1 94 ? -10.533 1.867 5.977 1.00 97.56 94 SER A CA 1
ATOM 769 C C . SER A 1 94 ? -11.915 2.502 6.194 1.00 97.56 94 SER A C 1
ATOM 771 O O . SER A 1 94 ? -12.306 2.753 7.332 1.00 97.56 94 SER A O 1
ATOM 773 N N . ALA A 1 95 ? -12.725 2.639 5.139 1.00 97.19 95 ALA A N 1
ATOM 774 C CA . ALA A 1 95 ? -14.098 3.140 5.234 1.00 97.19 95 ALA A CA 1
ATOM 775 C C . ALA A 1 95 ? -15.025 2.224 6.053 1.00 97.19 95 ALA A C 1
ATOM 777 O O . ALA A 1 95 ? -15.956 2.707 6.697 1.00 97.19 95 ALA A O 1
ATOM 778 N N . LEU A 1 96 ? -14.804 0.905 6.027 1.00 97.06 96 LEU A N 1
ATOM 779 C CA . LEU A 1 96 ? -15.508 -0.034 6.900 1.00 97.06 96 LEU A CA 1
ATOM 780 C C . LEU A 1 96 ? -15.098 0.174 8.356 1.00 97.06 96 LEU A C 1
ATOM 782 O O . LEU A 1 96 ? -15.971 0.373 9.191 1.00 97.06 96 LEU A O 1
ATOM 786 N N . ARG A 1 97 ? -13.792 0.215 8.638 1.00 95.88 97 ARG A N 1
ATOM 787 C CA . ARG A 1 97 ? -13.267 0.438 9.989 1.00 95.88 97 ARG A CA 1
ATOM 788 C C . ARG A 1 97 ? -13.672 1.793 10.566 1.00 95.88 97 ARG A C 1
ATOM 790 O O . ARG A 1 97 ? -13.895 1.907 11.762 1.00 95.88 97 ARG A O 1
ATOM 797 N N . GLN A 1 98 ? -13.820 2.818 9.730 1.00 95.00 98 GLN A N 1
ATOM 798 C CA . GLN A 1 98 ? -14.307 4.126 10.163 1.00 95.00 98 GLN A CA 1
ATOM 799 C C . GLN A 1 98 ? -15.695 4.054 10.816 1.00 95.00 98 GLN A C 1
ATOM 801 O O . GLN A 1 98 ? -15.985 4.864 11.686 1.00 95.00 98 GLN A O 1
ATOM 806 N N . LYS A 1 99 ? -16.545 3.102 10.407 1.00 95.12 99 LYS A N 1
ATOM 807 C CA . LYS A 1 99 ? -17.904 2.930 10.948 1.00 95.12 99 LYS A CA 1
ATOM 808 C C . LYS A 1 99 ? -17.930 2.292 12.338 1.00 95.12 99 LYS A C 1
ATOM 810 O O . LYS A 1 99 ? -18.998 2.259 12.943 1.00 95.12 9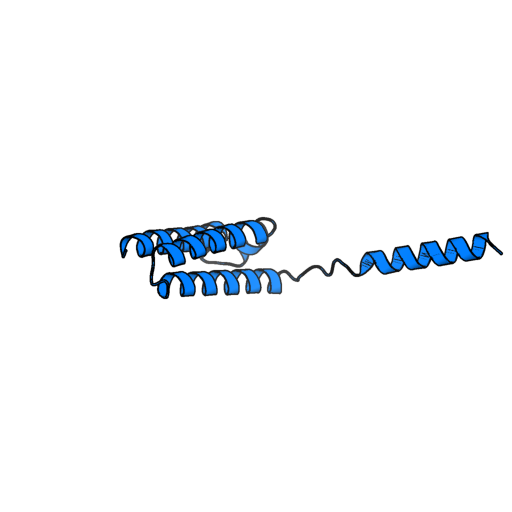9 LYS A O 1
ATOM 815 N N . ASP A 1 100 ? -16.796 1.786 12.819 1.00 93.06 100 ASP A N 1
ATOM 816 C CA . ASP A 1 100 ? -16.673 1.191 14.152 1.00 93.06 100 ASP A CA 1
ATOM 817 C C . ASP A 1 100 ? -16.525 2.258 15.262 1.00 93.06 100 ASP A C 1
ATOM 819 O O . ASP A 1 100 ? -16.535 1.908 16.443 1.00 93.06 100 ASP A O 1
ATOM 823 N N . PHE A 1 101 ? -16.396 3.543 14.899 1.00 89.06 101 PHE A N 1
ATOM 824 C CA . PHE A 1 101 ? -16.208 4.689 15.800 1.00 89.06 101 PHE A CA 1
ATOM 825 C C . PHE A 1 101 ? -17.299 5.749 15.621 1.00 89.06 101 PHE A C 1
ATOM 827 O O . PHE A 1 101 ? -17.643 6.399 16.634 1.00 89.06 101 PHE A O 1
#